Protein AF-A0A968I2C0-F1 (afdb_monomer_lite)

Sequence (156 aa):
MNPSSDQRTANHEAELQTRISRMLELPKLLERAGRQIVAQRAERRTLERKLETLEASIRVRLIEQSTAFQALKNQADREAYLRDSLAKNSEWTFMRDRLESLTTAIEKAVSDKDALEHERKALKAALEREYAAIIERVLTDRQIAEAVARGGRVVA

Foldseek 3Di:
DDDDPVVVVVVVVVVLVVLVVLLVCLVVVLVVLVVVLVVLVVVLVVLVVVLVVVLVVQLVCCCPPPPPLVPDPDPVVNVVVSVVSLVPDPVNVVSVVVSVVSVVVSVVSVVVSVVSVVSSVVSVVVSVVVVVVVVVVVVVVVVVVVCVVVVHDDDD

pLDDT: mean 90.83, std 10.89, range [45.88, 98.25]

Structure (mmCIF, N/CA/C/O backbone):
data_AF-A0A968I2C0-F1
#
_entry.id   AF-A0A968I2C0-F1
#
loop_
_atom_site.group_PDB
_atom_site.id
_atom_site.type_symbol
_atom_site.label_atom_id
_atom_site.label_alt_id
_atom_site.label_comp_id
_atom_site.label_asym_id
_atom_site.label_entity_id
_atom_site.label_seq_id
_atom_site.pdbx_PDB_ins_code
_atom_site.Cartn_x
_atom_site.Cartn_y
_atom_site.Cartn_z
_atom_site.occupancy
_atom_site.B_iso_or_equiv
_atom_site.auth_seq_id
_atom_site.auth_comp_id
_atom_site.auth_asym_id
_atom_site.auth_atom_id
_atom_site.pdbx_PDB_model_num
ATOM 1 N N . MET A 1 1 ? 11.108 -19.605 -42.074 1.00 53.09 1 MET A N 1
ATOM 2 C CA . MET A 1 1 ? 11.434 -18.446 -42.935 1.00 53.09 1 MET A CA 1
ATOM 3 C C . MET A 1 1 ? 12.147 -17.417 -42.076 1.00 53.09 1 MET A C 1
ATOM 5 O O . MET A 1 1 ? 11.587 -17.028 -41.062 1.00 53.09 1 MET A O 1
ATOM 9 N N . ASN A 1 2 ? 13.383 -17.046 -42.418 1.00 56.56 2 ASN A N 1
ATOM 10 C CA . ASN A 1 2 ? 14.118 -16.000 -41.700 1.00 56.56 2 ASN A CA 1
ATOM 11 C C . ASN A 1 2 ? 13.671 -14.615 -42.205 1.00 56.56 2 ASN A C 1
ATOM 13 O O . ASN A 1 2 ? 13.559 -14.453 -43.419 1.00 56.56 2 ASN A O 1
ATOM 17 N N . PRO A 1 3 ? 13.441 -13.627 -41.323 1.00 62.00 3 PRO A N 1
ATOM 18 C CA . PRO A 1 3 ? 13.050 -12.278 -41.734 1.00 62.00 3 PRO A CA 1
ATOM 19 C C . PRO A 1 3 ? 14.173 -11.594 -42.528 1.00 62.00 3 PRO A C 1
ATOM 21 O O . PRO A 1 3 ? 15.357 -11.799 -42.210 1.00 62.00 3 PRO A O 1
ATOM 24 N N . SER A 1 4 ? 13.792 -10.793 -43.533 1.00 74.81 4 SER A N 1
ATOM 25 C CA . SER A 1 4 ? 14.706 -9.965 -44.341 1.00 74.81 4 SER A CA 1
ATOM 26 C C . SER A 1 4 ? 15.398 -8.897 -43.479 1.00 74.81 4 SER A C 1
ATOM 28 O O . SER A 1 4 ? 14.934 -8.602 -42.374 1.00 74.81 4 SER A O 1
ATOM 30 N N . SER A 1 5 ? 16.522 -8.325 -43.938 1.00 71.38 5 SER A N 1
ATOM 31 C CA . SER A 1 5 ? 17.255 -7.306 -43.159 1.00 71.38 5 SER A CA 1
ATOM 32 C C . SER A 1 5 ? 16.379 -6.104 -42.813 1.00 71.38 5 SER A C 1
ATOM 34 O O . SER A 1 5 ? 16.427 -5.638 -41.679 1.00 71.38 5 SER A O 1
ATOM 36 N N . ASP A 1 6 ? 15.521 -5.684 -43.742 1.00 72.50 6 ASP A N 1
ATOM 37 C CA . ASP A 1 6 ? 14.640 -4.522 -43.582 1.00 72.50 6 ASP A CA 1
ATOM 38 C C . ASP A 1 6 ? 13.506 -4.784 -42.579 1.00 72.50 6 ASP A C 1
ATOM 40 O O . ASP A 1 6 ? 13.073 -3.888 -41.860 1.00 72.50 6 ASP A O 1
ATOM 44 N N . GLN A 1 7 ? 13.055 -6.037 -42.456 1.00 73.62 7 GLN A N 1
ATOM 45 C CA . GLN A 1 7 ? 12.115 -6.425 -41.401 1.00 73.62 7 GLN A CA 1
ATOM 46 C C . GLN A 1 7 ? 12.778 -6.480 -40.022 1.00 73.62 7 GLN A C 1
ATOM 48 O O . GLN A 1 7 ? 12.121 -6.211 -39.019 1.00 73.62 7 GLN A O 1
ATOM 53 N N . ARG A 1 8 ? 14.073 -6.807 -39.936 1.00 74.44 8 ARG A N 1
ATOM 54 C CA . ARG A 1 8 ? 14.798 -6.829 -38.653 1.00 74.44 8 ARG A CA 1
ATOM 55 C C . ARG A 1 8 ? 15.050 -5.425 -38.113 1.00 74.44 8 ARG A C 1
ATOM 57 O O . ARG A 1 8 ? 14.908 -5.223 -36.912 1.00 74.44 8 ARG A O 1
ATOM 64 N N . THR A 1 9 ? 15.393 -4.470 -38.976 1.00 79.62 9 THR A N 1
ATOM 65 C CA . THR A 1 9 ? 15.598 -3.067 -38.583 1.00 79.62 9 THR A CA 1
ATOM 66 C C . THR A 1 9 ? 14.290 -2.414 -38.144 1.00 79.62 9 THR A C 1
ATOM 68 O O . THR A 1 9 ? 14.242 -1.844 -37.058 1.00 79.62 9 THR A O 1
ATOM 71 N N . ALA A 1 10 ? 13.207 -2.597 -38.906 1.00 80.56 10 ALA A N 1
ATOM 72 C CA . ALA A 1 10 ? 11.889 -2.075 -38.544 1.00 80.56 10 ALA A CA 1
ATOM 73 C C . ALA A 1 10 ? 11.371 -2.644 -37.208 1.00 80.56 10 ALA A C 1
ATOM 75 O O . ALA A 1 10 ? 10.843 -1.906 -36.376 1.00 80.56 10 ALA A O 1
ATOM 76 N N . ASN A 1 11 ? 11.568 -3.946 -36.963 1.00 85.06 11 ASN A N 1
ATOM 77 C CA . ASN A 1 11 ? 11.184 -4.567 -35.692 1.00 85.06 11 ASN A CA 1
ATOM 78 C C . ASN A 1 11 ? 11.991 -4.012 -34.510 1.00 85.06 11 ASN A C 1
ATOM 80 O O . ASN A 1 11 ? 11.431 -3.790 -33.438 1.00 85.06 11 ASN A O 1
ATOM 84 N N . HIS A 1 12 ? 13.288 -3.763 -34.703 1.00 85.38 12 HIS A N 1
ATOM 85 C CA . HIS A 1 12 ? 14.147 -3.201 -33.663 1.00 85.38 12 HIS A CA 1
ATOM 86 C C . HIS A 1 12 ? 13.778 -1.749 -33.323 1.00 85.38 12 HIS A C 1
ATOM 88 O O . HIS A 1 12 ? 13.694 -1.394 -32.149 1.00 85.38 12 HIS A O 1
ATOM 94 N N . GLU A 1 13 ? 13.484 -0.919 -34.327 1.00 86.50 13 GLU A N 1
ATOM 95 C CA . GLU A 1 13 ? 13.020 0.458 -34.114 1.00 86.50 13 GLU A CA 1
ATOM 96 C C . GLU A 1 13 ? 11.676 0.503 -33.375 1.00 86.50 13 GLU A C 1
ATOM 98 O O . GLU A 1 13 ? 11.505 1.298 -32.448 1.00 86.50 13 GLU A O 1
ATOM 103 N N . ALA A 1 14 ? 10.738 -0.381 -33.729 1.00 89.88 14 ALA A N 1
ATOM 104 C CA . ALA A 1 14 ? 9.455 -0.493 -33.039 1.00 89.88 14 ALA A CA 1
ATOM 105 C C . ALA A 1 14 ? 9.620 -0.924 -31.569 1.00 89.88 14 ALA A C 1
ATOM 107 O O . ALA A 1 14 ? 8.956 -0.386 -30.674 1.00 89.88 14 ALA A O 1
ATOM 108 N N . GLU A 1 15 ? 10.529 -1.862 -31.296 1.00 90.19 15 GLU A N 1
ATOM 109 C CA . GLU A 1 15 ? 10.850 -2.294 -29.935 1.00 90.19 15 GLU A CA 1
ATOM 110 C C . GLU A 1 15 ? 11.478 -1.156 -29.115 1.00 90.19 15 GLU A C 1
ATOM 112 O O . GLU A 1 15 ? 11.062 -0.904 -27.980 1.00 90.19 15 GLU A O 1
ATOM 117 N N . LEU A 1 16 ? 12.414 -0.408 -29.705 1.00 90.56 16 LEU A N 1
ATOM 118 C CA . LEU A 1 16 ? 13.049 0.748 -29.073 1.00 90.56 16 LEU A CA 1
ATOM 119 C C . LEU A 1 16 ? 12.021 1.839 -28.732 1.00 90.56 16 LEU A C 1
ATOM 121 O O . LEU A 1 16 ? 11.992 2.332 -27.604 1.00 90.56 16 LEU A O 1
ATOM 125 N N . GLN A 1 17 ? 11.122 2.169 -29.664 1.00 91.94 17 GLN A N 1
ATOM 126 C CA . GLN A 1 17 ? 10.041 3.136 -29.433 1.00 91.94 17 GLN A CA 1
ATOM 127 C C . GLN A 1 17 ? 9.091 2.692 -28.318 1.00 91.94 17 GLN A C 1
ATOM 129 O O . GLN A 1 17 ? 8.658 3.510 -27.500 1.00 91.94 17 GLN A O 1
ATOM 134 N N . THR A 1 18 ? 8.808 1.391 -28.233 1.00 93.94 18 THR A N 1
ATOM 135 C CA . THR A 1 18 ? 7.994 0.816 -27.155 1.00 93.94 18 THR A CA 1
ATOM 136 C C . THR A 1 18 ? 8.684 0.986 -25.801 1.00 93.94 18 THR A C 1
ATOM 138 O O . THR A 1 18 ? 8.064 1.453 -24.843 1.00 93.94 18 THR A O 1
ATOM 141 N N . ARG A 1 19 ? 9.986 0.682 -25.716 1.00 93.50 19 ARG A N 1
ATOM 142 C CA . ARG A 1 19 ? 10.783 0.853 -24.489 1.00 93.50 19 ARG A CA 1
ATOM 143 C C . ARG A 1 19 ? 10.874 2.317 -24.057 1.00 93.50 19 ARG A C 1
ATOM 145 O O . ARG A 1 19 ? 10.722 2.604 -22.871 1.00 93.50 19 ARG A O 1
ATOM 152 N N . ILE A 1 20 ? 11.075 3.243 -24.997 1.00 93.19 20 ILE A N 1
ATOM 153 C CA . ILE A 1 20 ? 11.098 4.690 -24.727 1.00 93.19 20 ILE A CA 1
ATOM 154 C C . ILE A 1 20 ? 9.737 5.158 -24.213 1.00 93.19 20 ILE A C 1
ATOM 156 O O . ILE A 1 20 ? 9.668 5.810 -23.172 1.00 93.19 20 ILE A O 1
ATOM 160 N N . SER A 1 21 ? 8.654 4.788 -24.898 1.00 95.50 21 SER A N 1
ATOM 161 C CA . SER A 1 21 ? 7.292 5.149 -24.491 1.00 95.50 21 SER A CA 1
ATOM 162 C C . SER A 1 21 ? 7.003 4.659 -23.074 1.00 95.50 21 SER A C 1
ATOM 164 O O . SER A 1 21 ? 6.590 5.440 -22.216 1.00 95.50 21 SER A O 1
ATOM 166 N N . ARG A 1 22 ? 7.346 3.399 -22.780 1.00 96.69 22 ARG A N 1
ATOM 167 C CA . ARG A 1 22 ? 7.196 2.828 -21.442 1.00 96.69 22 ARG A CA 1
ATOM 168 C C . ARG A 1 22 ? 8.027 3.569 -20.391 1.00 96.69 22 ARG A C 1
ATOM 170 O O . ARG A 1 22 ? 7.526 3.879 -19.311 1.00 96.69 22 ARG A O 1
ATOM 177 N N . MET A 1 23 ? 9.272 3.920 -20.709 1.00 95.69 23 MET A N 1
ATOM 178 C CA . MET A 1 23 ? 10.150 4.691 -19.824 1.00 95.69 23 MET A CA 1
ATOM 179 C C . MET A 1 23 ? 9.580 6.082 -19.490 1.00 95.69 23 MET A C 1
ATOM 181 O O . MET A 1 23 ? 9.766 6.567 -18.372 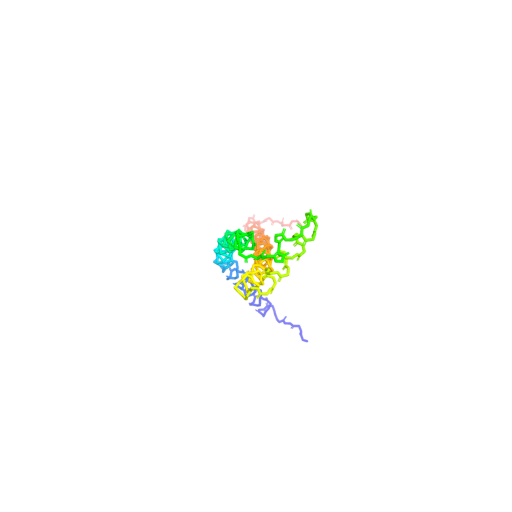1.00 95.69 23 MET A O 1
ATOM 185 N N . LEU A 1 24 ? 8.856 6.711 -20.421 1.00 94.88 24 LEU A N 1
ATOM 186 C CA . LEU A 1 24 ? 8.189 8.003 -20.215 1.00 94.88 24 LEU A CA 1
ATOM 187 C C . LEU A 1 24 ? 6.880 7.891 -19.411 1.00 94.88 24 LEU A C 1
ATOM 189 O O . LEU A 1 24 ? 6.486 8.848 -18.740 1.00 94.88 24 LEU A O 1
ATOM 193 N N . GLU A 1 25 ? 6.211 6.737 -19.438 1.00 96.81 25 GLU A N 1
ATOM 194 C CA . GLU A 1 25 ? 5.004 6.468 -18.643 1.00 96.81 25 GLU A CA 1
ATOM 195 C C . GLU A 1 25 ? 5.309 6.192 -17.166 1.00 96.81 25 GLU A C 1
ATOM 197 O O . GLU A 1 25 ? 4.578 6.645 -16.277 1.00 96.81 25 GLU A O 1
ATOM 202 N N . LEU A 1 26 ? 6.396 5.465 -16.891 1.00 96.31 26 LEU A N 1
ATOM 203 C CA . LEU A 1 26 ? 6.751 4.990 -15.551 1.00 96.31 26 LEU A CA 1
ATOM 204 C C . LEU A 1 26 ? 6.796 6.081 -14.466 1.00 96.31 26 LEU A C 1
ATOM 206 O O . LEU A 1 26 ? 6.274 5.829 -13.380 1.00 96.31 26 LEU A O 1
ATOM 210 N N . PRO A 1 27 ? 7.333 7.297 -14.700 1.00 96.81 27 PRO A N 1
ATOM 211 C CA . PRO A 1 27 ? 7.299 8.371 -13.708 1.00 96.81 27 PRO A CA 1
ATOM 212 C C . PRO A 1 27 ? 5.885 8.715 -13.227 1.00 96.81 27 PRO A C 1
ATOM 214 O O . PRO A 1 27 ? 5.672 8.872 -12.026 1.00 96.81 27 PRO A O 1
ATOM 217 N N . LYS A 1 28 ? 4.903 8.770 -14.138 1.00 96.56 28 LYS A N 1
ATOM 218 C CA . LYS A 1 28 ? 3.506 9.079 -13.789 1.00 96.56 28 LYS A CA 1
ATOM 219 C C . LYS A 1 28 ? 2.876 7.953 -12.972 1.00 96.56 28 LYS A C 1
ATOM 221 O O . LYS A 1 28 ? 2.146 8.214 -12.017 1.00 96.56 28 LYS A O 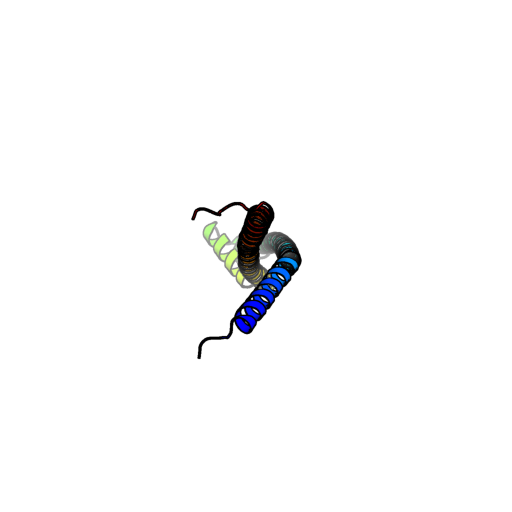1
ATOM 226 N N . LEU A 1 29 ? 3.170 6.701 -13.328 1.00 97.00 29 LEU A N 1
ATOM 227 C CA . LEU A 1 29 ? 2.700 5.527 -12.587 1.00 97.00 29 LEU A CA 1
ATOM 228 C C . LEU A 1 29 ? 3.300 5.477 -11.176 1.00 97.00 29 LEU A C 1
ATOM 230 O O . LEU A 1 29 ? 2.567 5.272 -10.209 1.00 97.00 29 LEU A O 1
ATOM 234 N N . LEU A 1 30 ? 4.600 5.749 -11.046 1.00 97.00 30 LEU A N 1
ATOM 235 C CA . LEU A 1 30 ? 5.301 5.828 -9.763 1.00 97.00 30 LEU A CA 1
ATOM 236 C C . LEU A 1 30 ? 4.746 6.934 -8.866 1.00 97.00 30 LEU A C 1
ATOM 238 O O . LEU A 1 30 ? 4.539 6.717 -7.672 1.00 97.00 30 LEU A O 1
ATOM 242 N N . GLU A 1 31 ? 4.478 8.111 -9.430 1.00 97.38 31 GLU A N 1
ATOM 243 C CA . GLU A 1 31 ? 3.895 9.226 -8.688 1.00 97.38 31 GLU A CA 1
ATOM 244 C C . GLU A 1 31 ? 2.478 8.893 -8.202 1.00 97.38 31 GLU A C 1
ATOM 246 O O . GLU A 1 31 ? 2.139 9.137 -7.040 1.00 97.38 31 GLU A O 1
ATOM 251 N N . ARG A 1 32 ? 1.655 8.284 -9.065 1.00 96.69 32 ARG A N 1
ATOM 252 C CA . ARG A 1 32 ? 0.308 7.823 -8.708 1.00 96.69 32 ARG A CA 1
ATOM 253 C C . ARG A 1 32 ? 0.352 6.785 -7.586 1.00 96.69 32 ARG A C 1
ATOM 255 O O . ARG A 1 32 ? -0.383 6.931 -6.610 1.00 96.69 32 ARG A O 1
ATOM 262 N N . ALA A 1 33 ? 1.225 5.783 -7.697 1.00 96.31 33 ALA A N 1
ATOM 263 C CA . ALA A 1 33 ? 1.416 4.768 -6.664 1.00 96.31 33 ALA A CA 1
ATOM 264 C C . ALA A 1 33 ? 1.886 5.399 -5.341 1.00 96.31 33 ALA A C 1
ATOM 266 O O . ALA A 1 33 ? 1.338 5.109 -4.279 1.00 96.31 33 ALA A O 1
ATOM 267 N N . GLY A 1 34 ? 2.832 6.343 -5.399 1.00 97.50 34 GLY A N 1
ATOM 268 C CA . GLY A 1 34 ? 3.300 7.093 -4.233 1.00 97.50 34 GLY A CA 1
ATOM 269 C C . GLY A 1 34 ? 2.181 7.866 -3.532 1.00 97.50 34 GLY A C 1
ATOM 270 O O . GLY A 1 34 ? 2.025 7.758 -2.314 1.00 97.50 34 GLY A O 1
ATOM 271 N N . ARG A 1 35 ? 1.350 8.593 -4.292 1.00 97.75 35 ARG A N 1
ATOM 272 C CA . ARG A 1 35 ? 0.182 9.310 -3.752 1.00 97.75 35 ARG A CA 1
ATOM 273 C C . ARG A 1 35 ? -0.826 8.361 -3.106 1.00 97.75 35 ARG A C 1
ATOM 275 O O . ARG A 1 35 ? -1.320 8.656 -2.018 1.00 97.75 35 ARG A O 1
ATOM 282 N N . GLN A 1 36 ? -1.092 7.215 -3.731 1.00 97.12 36 GLN A N 1
ATOM 283 C CA . GLN A 1 36 ? -1.995 6.202 -3.187 1.00 97.12 36 GLN A CA 1
ATOM 284 C C . GLN A 1 36 ? -1.490 5.643 -1.850 1.00 97.12 36 GLN A C 1
ATOM 286 O O . GLN A 1 36 ? -2.257 5.589 -0.891 1.00 97.12 36 GLN A O 1
ATOM 291 N N . ILE A 1 37 ? -0.201 5.306 -1.752 1.00 98.00 37 ILE A N 1
ATOM 292 C CA . ILE A 1 37 ? 0.408 4.814 -0.506 1.00 98.00 37 ILE A CA 1
ATOM 293 C C . ILE A 1 37 ? 0.286 5.859 0.609 1.00 98.00 37 ILE A C 1
ATOM 295 O O . ILE A 1 37 ? -0.067 5.525 1.741 1.00 98.00 37 ILE A O 1
ATOM 299 N N . VAL A 1 38 ? 0.563 7.133 0.310 1.00 98.25 38 VAL A N 1
ATOM 300 C CA . VAL A 1 38 ? 0.444 8.224 1.293 1.00 98.25 38 VAL A CA 1
ATOM 301 C C . VAL A 1 38 ? -0.997 8.363 1.785 1.00 98.25 38 VAL A C 1
ATOM 303 O O . VAL A 1 38 ? -1.215 8.446 2.995 1.00 98.25 38 VAL A O 1
ATOM 306 N N . ALA A 1 39 ? -1.970 8.341 0.873 1.00 97.81 39 ALA A N 1
ATOM 307 C CA . ALA A 1 39 ? -3.386 8.424 1.215 1.00 97.81 39 ALA A CA 1
ATOM 308 C C . ALA A 1 39 ? -3.833 7.242 2.091 1.00 97.81 39 ALA A C 1
ATOM 310 O O . ALA A 1 39 ? -4.420 7.454 3.150 1.00 97.81 39 ALA A O 1
ATOM 311 N N . GLN A 1 40 ? -3.476 6.010 1.719 1.00 97.69 40 GLN A N 1
ATOM 312 C CA . GLN A 1 40 ? -3.820 4.811 2.489 1.00 97.69 40 GLN A CA 1
ATOM 313 C C . GLN A 1 40 ? -3.165 4.805 3.879 1.00 97.69 40 GLN A C 1
ATOM 315 O O . GLN A 1 40 ? -3.808 4.455 4.865 1.00 97.69 40 GLN A O 1
ATOM 320 N N . ARG A 1 41 ? -1.907 5.250 4.003 1.00 98.25 41 ARG A N 1
ATOM 321 C CA . ARG A 1 41 ? -1.241 5.407 5.311 1.00 98.25 41 ARG A CA 1
ATOM 322 C C . ARG A 1 41 ? -1.904 6.478 6.174 1.00 98.25 41 ARG A C 1
ATOM 32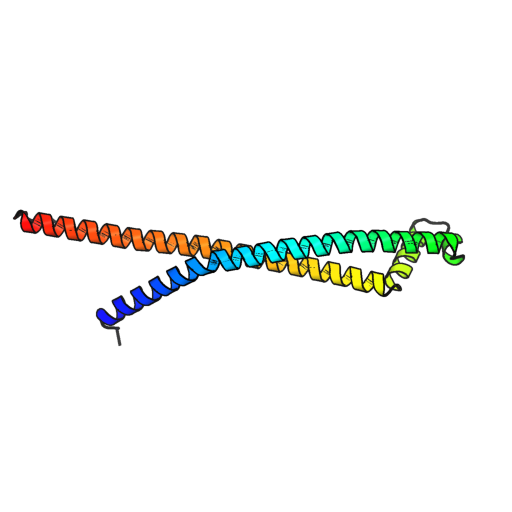4 O O . ARG A 1 41 ? -1.941 6.346 7.396 1.00 98.25 41 ARG A O 1
ATOM 331 N N . ALA A 1 42 ? -2.398 7.558 5.570 1.00 98.00 42 ALA A N 1
ATOM 332 C CA . ALA A 1 42 ? -3.165 8.568 6.290 1.00 98.00 42 ALA A CA 1
ATOM 333 C C . ALA A 1 42 ? -4.501 7.999 6.789 1.00 98.00 42 ALA A C 1
ATOM 335 O O . ALA A 1 42 ? -4.810 8.158 7.968 1.00 98.00 42 ALA A O 1
ATOM 336 N N . GLU A 1 43 ? -5.235 7.280 5.935 1.00 97.19 43 GLU A N 1
ATOM 337 C CA . GLU A 1 43 ? -6.477 6.593 6.307 1.00 97.19 43 GLU A CA 1
ATOM 338 C C . GLU A 1 43 ? -6.246 5.599 7.453 1.00 97.19 43 GLU A C 1
ATOM 340 O O . GLU A 1 43 ? -6.962 5.647 8.453 1.00 97.19 43 GLU A O 1
ATOM 345 N N . ARG A 1 44 ? -5.192 4.774 7.362 1.00 97.56 44 ARG A N 1
ATOM 346 C CA . ARG A 1 44 ? -4.824 3.806 8.405 1.00 97.56 44 ARG A CA 1
ATOM 347 C C . ARG A 1 44 ? -4.588 4.484 9.754 1.00 97.56 44 ARG A C 1
ATOM 349 O O . ARG A 1 44 ? -5.205 4.090 10.734 1.00 97.56 44 ARG A O 1
ATOM 356 N N . ARG A 1 45 ? -3.782 5.553 9.797 1.00 97.81 45 ARG A N 1
ATOM 357 C CA . ARG A 1 45 ? -3.524 6.318 11.036 1.00 97.81 45 ARG A CA 1
ATOM 358 C C . ARG A 1 45 ? -4.791 6.928 11.628 1.00 97.81 45 ARG A C 1
ATOM 360 O O . ARG A 1 45 ? -4.939 6.996 12.845 1.00 97.81 45 ARG A O 1
ATOM 367 N N . THR A 1 46 ? -5.703 7.401 10.781 1.00 97.44 46 THR A N 1
ATOM 368 C CA . THR A 1 46 ? -6.993 7.920 11.246 1.00 97.44 46 THR A CA 1
ATOM 369 C C . THR A 1 46 ? -7.857 6.802 11.831 1.00 97.44 46 THR A C 1
ATOM 371 O O . THR A 1 46 ? -8.494 7.020 12.858 1.00 97.44 46 THR A O 1
ATOM 374 N N . LEU A 1 47 ? -7.876 5.614 11.221 1.00 97.00 47 LEU A N 1
ATOM 375 C CA . LEU A 1 47 ? -8.609 4.459 11.746 1.00 97.00 47 LEU A CA 1
ATOM 376 C C . LEU A 1 47 ? -8.012 3.918 13.045 1.00 97.00 47 LEU A C 1
ATOM 378 O O . LEU A 1 47 ? -8.775 3.649 13.963 1.00 97.00 47 LEU A O 1
ATOM 382 N N . GLU A 1 48 ? -6.684 3.835 13.157 1.00 97.50 48 GLU A N 1
ATOM 383 C CA . GLU A 1 48 ? -5.979 3.463 14.394 1.00 97.50 48 GLU A CA 1
ATOM 384 C C . GLU A 1 48 ? -6.437 4.353 15.563 1.00 97.50 48 GLU A C 1
ATOM 386 O O . GLU A 1 48 ? -6.948 3.857 16.564 1.00 97.50 48 GLU A O 1
ATOM 391 N N . ARG A 1 49 ? -6.399 5.682 15.389 1.00 97.50 49 ARG A N 1
ATOM 392 C CA . ARG A 1 49 ? -6.860 6.638 16.417 1.00 97.50 49 ARG A CA 1
ATOM 393 C C . ARG A 1 49 ? -8.346 6.501 16.752 1.00 97.50 49 ARG A C 1
ATOM 395 O O . ARG A 1 49 ? -8.745 6.675 17.905 1.00 97.50 49 ARG A O 1
ATOM 402 N N . LYS A 1 50 ? -9.188 6.232 15.747 1.00 96.81 50 LYS A N 1
ATOM 403 C CA . LYS A 1 50 ? -10.629 6.017 15.954 1.00 96.81 50 LYS A CA 1
ATOM 404 C C . LYS A 1 50 ? -10.889 4.744 16.754 1.00 96.81 50 LYS A C 1
ATOM 406 O O . LYS A 1 50 ? -11.695 4.787 17.677 1.00 96.81 50 LYS A O 1
ATOM 411 N N . LEU A 1 51 ? -10.186 3.656 16.443 1.00 96.75 51 LEU A N 1
ATOM 412 C CA . LEU A 1 51 ? -10.268 2.395 17.178 1.00 96.75 51 LEU A CA 1
ATOM 413 C C . LEU A 1 51 ? -9.822 2.560 18.630 1.00 96.75 51 LEU A C 1
ATOM 415 O O . LEU A 1 51 ? -10.538 2.112 19.520 1.00 96.75 51 LEU A O 1
ATOM 419 N N . GLU A 1 52 ? -8.710 3.256 18.879 1.00 96.88 52 GLU A N 1
ATOM 420 C CA . GLU A 1 52 ? -8.237 3.565 20.237 1.00 96.88 52 GLU A CA 1
ATOM 421 C C . GLU A 1 52 ? -9.283 4.355 21.035 1.00 96.88 52 GLU A C 1
ATOM 423 O O . GLU A 1 52 ? -9.603 4.018 22.176 1.00 96.88 52 GLU A O 1
ATOM 428 N N . THR A 1 53 ? -9.867 5.385 20.416 1.00 97.00 53 THR A N 1
ATOM 429 C CA . THR A 1 53 ? -10.905 6.213 21.049 1.00 97.00 53 THR A CA 1
ATOM 430 C C . THR A 1 53 ? -12.167 5.397 21.341 1.00 97.00 53 THR A C 1
ATOM 432 O O . THR A 1 53 ? -12.745 5.497 22.426 1.00 97.00 53 THR A O 1
ATOM 435 N N . LEU A 1 54 ? -12.594 4.567 20.387 1.00 96.12 54 LEU A N 1
ATOM 436 C CA . LEU A 1 54 ? -13.774 3.722 20.525 1.00 96.12 54 LEU A CA 1
ATOM 437 C C . LEU A 1 54 ? -13.570 2.661 21.610 1.00 96.12 54 LEU A C 1
ATOM 439 O O . LEU A 1 54 ? -14.437 2.510 22.472 1.00 96.12 54 LEU A O 1
ATOM 443 N N . GLU A 1 55 ? -12.419 1.987 21.626 1.00 96.62 55 GLU A N 1
ATOM 444 C CA . GLU A 1 55 ? -12.065 1.024 22.669 1.00 96.62 55 GLU A CA 1
ATOM 445 C C . GLU A 1 55 ? -12.071 1.680 24.052 1.00 96.62 55 GLU A C 1
ATOM 447 O O . GLU A 1 55 ? -12.671 1.136 24.983 1.00 96.62 55 GLU A O 1
ATOM 452 N N . ALA A 1 56 ? -11.461 2.861 24.192 1.00 96.00 56 ALA A N 1
ATOM 453 C CA . ALA A 1 56 ? -11.473 3.603 25.448 1.00 96.00 56 ALA A CA 1
ATOM 454 C C . ALA A 1 56 ? -12.910 3.911 25.902 1.00 96.00 56 ALA A C 1
ATOM 456 O O . ALA A 1 56 ? -13.251 3.679 27.063 1.00 96.00 56 ALA A O 1
ATOM 457 N N . SER A 1 57 ? -13.778 4.352 24.985 1.00 96.12 57 SER A N 1
ATOM 458 C CA . SER A 1 57 ? -15.187 4.629 25.297 1.00 96.12 57 SER A CA 1
ATOM 459 C C . SER A 1 57 ? -15.953 3.377 25.750 1.00 96.12 57 SER A C 1
ATOM 461 O O . SER A 1 57 ? -16.737 3.436 26.699 1.00 96.12 57 SER A O 1
ATOM 463 N N . ILE A 1 58 ? -15.696 2.226 25.118 1.00 95.56 58 ILE A N 1
ATOM 464 C CA . ILE A 1 58 ? -16.311 0.941 25.472 1.00 95.56 58 ILE A CA 1
ATOM 465 C C . ILE A 1 58 ? -15.820 0.509 26.849 1.00 95.56 58 ILE A C 1
ATOM 467 O O . ILE A 1 58 ? -16.623 0.123 27.693 1.00 95.56 58 ILE A O 1
ATOM 471 N N . ARG A 1 59 ? -14.517 0.631 27.109 1.00 95.31 59 ARG A N 1
ATOM 472 C CA . ARG A 1 59 ? -13.916 0.293 28.399 1.00 95.31 59 ARG A CA 1
ATOM 473 C C . ARG A 1 59 ? -14.509 1.123 29.537 1.00 95.31 59 ARG A C 1
ATOM 475 O O . ARG A 1 59 ? -14.890 0.548 30.551 1.00 95.31 59 ARG A O 1
ATOM 482 N N . VAL A 1 60 ? -14.633 2.440 29.363 1.00 95.56 60 VAL A N 1
ATOM 483 C CA . VAL A 1 60 ? -15.274 3.324 30.354 1.00 95.56 60 VAL A CA 1
ATOM 484 C C . VAL A 1 60 ? -16.721 2.898 30.594 1.00 95.56 60 VAL A C 1
ATOM 486 O O . VAL A 1 60 ? -17.110 2.682 31.738 1.00 95.56 60 VAL A O 1
ATOM 489 N N . ARG A 1 61 ? -17.492 2.658 29.527 1.00 94.88 61 ARG A N 1
ATOM 490 C CA . ARG A 1 61 ? -18.884 2.202 29.645 1.00 94.88 61 ARG A CA 1
ATOM 491 C C . ARG A 1 61 ? -19.002 0.882 30.410 1.00 94.88 61 ARG A C 1
ATOM 493 O O . ARG A 1 61 ? -19.898 0.736 31.234 1.00 94.88 61 ARG A O 1
ATOM 500 N N . LEU A 1 62 ? -18.105 -0.073 30.164 1.00 94.62 62 LEU A N 1
ATOM 501 C CA . LEU A 1 62 ? -18.074 -1.340 30.898 1.00 94.62 62 LEU A CA 1
ATOM 502 C C . LEU A 1 62 ? -17.776 -1.131 32.384 1.00 94.62 62 LEU A C 1
ATOM 504 O O . LEU A 1 62 ? -18.449 -1.725 33.222 1.00 94.62 62 LEU A O 1
ATOM 508 N N . ILE A 1 63 ? -16.812 -0.268 32.711 1.00 92.75 63 ILE A N 1
ATOM 509 C CA . ILE A 1 63 ? -16.466 0.062 34.099 1.00 92.75 63 ILE A CA 1
ATOM 510 C C . ILE A 1 63 ? -17.648 0.719 34.815 1.00 92.75 63 ILE A C 1
ATOM 512 O O . ILE A 1 63 ? -17.922 0.371 35.959 1.00 92.75 63 ILE A O 1
ATOM 516 N N . GLU A 1 64 ? -18.349 1.644 34.164 1.00 93.12 64 GLU A N 1
ATOM 517 C CA . GLU A 1 64 ? -19.415 2.431 34.791 1.00 93.12 64 GLU A CA 1
ATOM 518 C C . GLU A 1 64 ? -20.755 1.690 34.865 1.00 93.12 64 GLU A C 1
ATOM 520 O O . GLU A 1 64 ? -21.490 1.850 35.836 1.00 93.12 64 GLU A O 1
ATOM 525 N N . GLN A 1 65 ? -21.087 0.887 33.849 1.00 92.56 65 GLN A N 1
ATOM 526 C CA . GLN A 1 65 ? -22.461 0.418 33.627 1.00 92.56 65 GLN A CA 1
ATOM 527 C C . GLN A 1 65 ? -22.616 -1.108 33.662 1.00 92.56 65 GLN A C 1
ATOM 529 O O . GLN A 1 65 ? -23.741 -1.596 33.764 1.00 92.56 65 GLN A O 1
ATOM 534 N N . SER A 1 66 ? -21.528 -1.885 33.578 1.00 92.69 66 SER A N 1
ATOM 535 C CA . SER A 1 66 ? -21.609 -3.351 33.570 1.00 92.69 66 SER A CA 1
ATOM 536 C C . SER A 1 66 ? -21.310 -3.942 34.946 1.00 92.69 66 SER A C 1
ATOM 538 O O . SER A 1 66 ? -20.158 -4.054 35.366 1.00 92.69 66 SER A O 1
ATOM 540 N N . THR A 1 67 ? -22.357 -4.413 35.622 1.00 92.06 67 THR A N 1
ATOM 541 C CA . THR A 1 67 ? -22.238 -5.153 36.890 1.00 92.06 67 THR A CA 1
ATOM 542 C C . THR A 1 67 ? -21.428 -6.440 36.724 1.00 92.06 67 THR A C 1
ATOM 544 O O . THR A 1 67 ? -20.622 -6.777 37.589 1.00 92.06 67 THR A O 1
ATOM 547 N N . ALA A 1 68 ? -21.576 -7.124 35.583 1.00 91.00 68 ALA A N 1
ATOM 548 C CA . ALA A 1 68 ? -20.798 -8.312 35.245 1.00 91.00 68 ALA A CA 1
ATOM 549 C C . ALA A 1 68 ? -19.299 -7.998 35.145 1.00 91.00 68 ALA A C 1
ATOM 551 O O . ALA A 1 68 ? -18.486 -8.749 35.671 1.00 91.00 68 ALA A O 1
ATOM 552 N N . PHE A 1 69 ? -18.932 -6.866 34.534 1.00 92.44 69 PHE A N 1
ATOM 553 C CA . PHE A 1 69 ? -17.536 -6.437 34.427 1.00 92.44 69 PHE A CA 1
ATOM 554 C C . PHE A 1 69 ? -16.950 -6.044 35.791 1.00 92.44 69 PHE A C 1
ATOM 556 O O . PHE A 1 69 ? -15.830 -6.432 36.123 1.00 92.44 69 PHE A O 1
ATOM 563 N N . GLN A 1 70 ? -17.717 -5.316 36.608 1.00 91.25 70 GLN A N 1
ATOM 564 C CA . GLN A 1 70 ? -17.307 -4.902 37.954 1.00 91.25 70 GLN A CA 1
ATOM 565 C C . GLN A 1 70 ? -17.106 -6.092 38.908 1.00 91.25 70 GLN A C 1
ATOM 567 O O . GLN A 1 70 ? -16.229 -6.045 39.772 1.00 91.25 70 GLN A O 1
ATOM 572 N N . ALA A 1 71 ? -17.877 -7.172 38.736 1.00 94.00 71 ALA A N 1
ATOM 573 C CA . ALA A 1 71 ? -17.769 -8.385 39.547 1.00 94.00 71 ALA A CA 1
ATOM 574 C C . ALA A 1 71 ? -16.477 -9.189 39.292 1.00 94.00 71 ALA A C 1
ATOM 576 O O . ALA A 1 71 ? -16.075 -9.995 40.137 1.00 94.00 71 ALA A O 1
ATOM 577 N N . LEU A 1 72 ? -15.804 -8.973 38.156 1.00 93.94 72 LEU A N 1
ATOM 578 C CA . LEU A 1 72 ? -14.550 -9.650 37.826 1.00 93.94 72 LEU A CA 1
ATOM 579 C C . LEU A 1 72 ? -13.420 -9.146 38.731 1.00 93.94 72 LEU A C 1
ATOM 581 O O . LEU A 1 72 ? -13.144 -7.945 38.794 1.00 93.94 72 LEU A O 1
ATOM 585 N N . LYS A 1 73 ? -12.739 -10.072 39.417 1.00 90.75 73 LYS A N 1
ATOM 586 C CA . LYS A 1 73 ? -11.650 -9.760 40.362 1.00 90.75 73 LYS A CA 1
ATOM 587 C C . LYS A 1 73 ? -10.260 -9.795 39.728 1.00 90.75 73 LYS A C 1
ATOM 589 O O . LYS A 1 73 ? -9.362 -9.120 40.220 1.00 90.75 73 LYS A O 1
ATOM 594 N N . ASN A 1 74 ? -10.085 -10.571 38.661 1.00 94.38 74 ASN A N 1
ATOM 595 C CA . ASN A 1 74 ? -8.807 -10.731 37.976 1.00 94.38 74 ASN A CA 1
ATOM 596 C C . ASN A 1 74 ? -8.731 -9.834 36.732 1.00 94.38 74 ASN A C 1
ATOM 598 O O . ASN A 1 74 ? -9.711 -9.670 36.004 1.00 94.38 74 ASN A O 1
ATOM 602 N N . GLN A 1 75 ? -7.544 -9.290 36.469 1.00 93.00 75 GLN A N 1
ATOM 603 C CA . GLN A 1 75 ? -7.256 -8.488 35.284 1.00 93.00 75 GLN A CA 1
ATOM 604 C C . GLN A 1 75 ? -7.412 -9.297 33.989 1.00 93.00 75 GLN A C 1
ATOM 606 O O . GLN A 1 75 ? -7.956 -8.780 33.016 1.00 93.00 75 GLN A O 1
ATOM 611 N N . ALA A 1 76 ? -7.009 -10.572 33.988 1.00 95.00 76 ALA A N 1
ATOM 612 C CA . ALA A 1 76 ? -7.134 -11.429 32.807 1.00 95.00 76 ALA A CA 1
ATOM 613 C C . ALA A 1 76 ? -8.601 -11.612 32.375 1.00 95.00 76 ALA A C 1
ATOM 615 O O . ALA A 1 76 ? -8.920 -11.481 31.193 1.00 95.00 76 ALA A O 1
ATOM 616 N N . ASP A 1 77 ? -9.506 -11.836 33.332 1.00 95.06 77 ASP A N 1
ATOM 617 C CA . ASP A 1 77 ? -10.934 -12.008 33.044 1.00 95.06 77 ASP A CA 1
ATOM 618 C C . ASP A 1 77 ? -11.562 -10.700 32.544 1.00 95.06 77 ASP A C 1
ATOM 620 O O . ASP A 1 77 ? -12.386 -10.710 31.628 1.00 95.06 77 ASP A O 1
ATOM 624 N N . ARG A 1 78 ? -11.140 -9.553 33.097 1.00 93.56 78 ARG A N 1
ATOM 625 C CA . ARG A 1 78 ? -11.571 -8.224 32.629 1.00 93.56 78 ARG A CA 1
ATOM 626 C C . ARG A 1 78 ? -11.130 -7.960 31.193 1.00 93.56 78 ARG A C 1
ATOM 628 O O . ARG A 1 78 ? -11.918 -7.455 30.398 1.00 93.56 78 ARG A O 1
ATOM 635 N N . GLU A 1 79 ? -9.900 -8.319 30.838 1.00 94.69 79 GLU A N 1
ATOM 636 C CA . GLU A 1 79 ? -9.410 -8.200 29.462 1.00 94.69 79 GLU A CA 1
ATOM 637 C C . GLU A 1 79 ? -10.155 -9.129 28.503 1.00 94.69 79 GLU A C 1
ATOM 639 O O . GLU A 1 79 ? -10.511 -8.704 27.404 1.00 94.69 79 GLU A O 1
ATOM 644 N N . ALA A 1 80 ? -10.442 -10.367 28.913 1.00 95.62 80 ALA A N 1
ATOM 645 C CA . ALA A 1 80 ? -11.245 -11.292 28.119 1.00 95.62 80 ALA A CA 1
ATOM 646 C C . ALA A 1 80 ? -12.663 -10.745 27.877 1.00 95.62 80 ALA A C 1
ATOM 648 O O . ALA A 1 80 ? -13.134 -10.737 26.739 1.00 95.62 80 ALA A O 1
ATOM 649 N N . TYR A 1 81 ? -13.308 -10.205 28.917 1.00 96.12 81 TYR A N 1
ATOM 650 C CA . TYR A 1 81 ? -14.627 -9.579 28.810 1.00 96.12 81 TYR A CA 1
ATOM 651 C C . TYR A 1 81 ? -14.609 -8.344 27.898 1.00 96.12 81 TYR A C 1
ATOM 653 O O . TYR A 1 81 ? -15.518 -8.146 27.087 1.00 96.12 81 TYR A O 1
ATOM 661 N N . LEU A 1 82 ? -13.573 -7.505 28.004 1.00 95.62 82 LEU A N 1
ATOM 662 C CA . LEU A 1 82 ? -13.401 -6.352 27.123 1.00 95.62 82 LEU A CA 1
ATOM 663 C C . LEU A 1 82 ? -13.260 -6.797 25.663 1.00 95.62 82 LEU A C 1
ATOM 665 O O . LEU A 1 82 ? -13.956 -6.256 24.810 1.00 95.62 82 LEU A O 1
ATOM 669 N N . ARG A 1 83 ? -12.422 -7.801 25.370 1.00 95.12 83 ARG A N 1
ATOM 670 C CA . ARG A 1 83 ? -12.262 -8.336 24.005 1.00 95.12 83 ARG A CA 1
ATOM 671 C C . ARG A 1 83 ? -13.575 -8.872 23.440 1.00 95.12 83 ARG A C 1
ATOM 673 O O . ARG A 1 83 ? -13.901 -8.560 22.300 1.00 95.12 83 ARG A O 1
ATOM 680 N N . ASP A 1 84 ? -14.344 -9.618 24.231 1.00 96.00 84 ASP A N 1
ATOM 681 C CA . ASP A 1 84 ? -15.673 -10.097 23.830 1.00 96.00 84 ASP A CA 1
ATOM 682 C C . ASP A 1 84 ? -16.641 -8.931 23.553 1.00 96.00 84 ASP A C 1
ATOM 684 O O . ASP A 1 84 ? -17.351 -8.919 22.548 1.00 96.00 84 ASP A O 1
ATOM 688 N N . SER A 1 85 ? -16.611 -7.890 24.387 1.00 95.50 85 SER A N 1
ATOM 689 C CA . SER A 1 85 ? -17.432 -6.687 24.192 1.00 95.50 85 SER A CA 1
ATOM 690 C C . SER A 1 85 ? -17.051 -5.911 22.925 1.00 95.50 85 SER A C 1
ATOM 692 O O . SER A 1 85 ? -17.931 -5.413 22.223 1.00 95.50 85 SER A O 1
ATOM 694 N N . LEU A 1 86 ? -15.755 -5.825 22.610 1.00 95.62 86 LEU A N 1
ATOM 695 C CA . LEU A 1 86 ? -15.254 -5.222 21.371 1.00 95.62 86 LEU A CA 1
ATOM 696 C C . LEU A 1 86 ? -15.662 -6.047 20.146 1.00 95.62 86 LEU A C 1
ATOM 698 O O . LEU A 1 86 ? -16.127 -5.481 19.162 1.00 95.62 86 LEU A O 1
ATOM 702 N N . ALA A 1 87 ? -15.570 -7.377 20.223 1.00 94.88 87 ALA A N 1
ATOM 703 C CA . ALA A 1 87 ? -15.982 -8.275 19.145 1.00 94.88 87 ALA A CA 1
ATOM 704 C C . ALA A 1 87 ? -17.491 -8.203 18.851 1.00 94.88 87 ALA A C 1
ATOM 706 O O . ALA A 1 87 ? -17.913 -8.360 17.709 1.00 94.88 87 ALA A O 1
ATOM 707 N N . LYS A 1 88 ? -18.316 -7.922 19.865 1.00 95.19 88 LYS A N 1
ATOM 708 C CA . LYS A 1 88 ? -19.762 -7.693 19.703 1.00 95.19 88 LYS A CA 1
ATOM 709 C C . LYS A 1 88 ? -20.098 -6.300 19.170 1.00 95.19 88 LYS A C 1
ATOM 711 O O . LYS A 1 88 ? -21.232 -6.064 18.755 1.00 95.19 88 LYS A O 1
ATOM 716 N N . ASN A 1 89 ? -19.147 -5.368 19.183 1.00 96.44 89 ASN A N 1
ATOM 717 C CA . ASN A 1 89 ? -19.344 -4.033 18.646 1.00 96.44 89 ASN A CA 1
ATOM 718 C C . ASN A 1 89 ? -19.119 -4.038 17.121 1.00 96.44 89 ASN A C 1
ATOM 720 O O . ASN A 1 89 ? -18.002 -4.216 16.631 1.00 96.44 89 ASN A O 1
ATOM 724 N N . SER A 1 90 ? -20.195 -3.823 16.360 1.00 95.75 90 SER A N 1
ATOM 725 C CA . SER A 1 90 ? -20.171 -3.847 14.891 1.00 95.75 90 SER A CA 1
ATOM 726 C C . SER A 1 90 ? -19.312 -2.739 14.275 1.00 95.75 90 SER A C 1
ATOM 728 O O . SER A 1 90 ? -18.714 -2.930 13.223 1.00 95.75 90 SER A O 1
ATOM 730 N N . GLU A 1 91 ? -19.244 -1.570 14.915 1.00 96.12 91 GLU A N 1
ATOM 731 C CA . GLU A 1 91 ? -18.416 -0.458 14.441 1.00 96.12 91 GLU A CA 1
ATOM 732 C C . GLU A 1 91 ? -16.929 -0.764 14.649 1.00 96.12 91 GLU A C 1
ATOM 734 O O . GLU A 1 91 ? -16.124 -0.585 13.734 1.00 96.12 91 GLU A O 1
ATOM 739 N N . TRP A 1 92 ? -16.571 -1.288 15.824 1.00 96.31 92 TRP A N 1
ATOM 740 C CA . TRP A 1 92 ? -15.199 -1.670 16.144 1.00 96.31 92 TRP A CA 1
ATOM 741 C C . TRP A 1 92 ? -14.697 -2.780 15.218 1.00 96.31 92 TRP A C 1
ATOM 743 O O . TRP A 1 92 ? -13.623 -2.649 14.632 1.00 96.31 92 TRP A O 1
ATOM 753 N N . THR A 1 93 ? -15.490 -3.838 15.026 1.00 96.56 93 THR A N 1
ATOM 754 C CA . THR A 1 93 ? -15.144 -4.952 14.123 1.00 96.56 93 THR A CA 1
ATOM 755 C C . THR A 1 93 ? -14.982 -4.483 12.680 1.00 96.56 93 THR A C 1
ATOM 757 O O . THR A 1 93 ? -13.949 -4.750 12.072 1.00 96.56 93 THR A O 1
ATOM 760 N N . PHE A 1 94 ? -15.917 -3.679 12.163 1.00 96.88 94 PHE A N 1
ATOM 761 C CA . PHE A 1 94 ? -15.806 -3.098 10.824 1.00 96.88 94 PHE A CA 1
ATOM 762 C C . PHE A 1 94 ? -14.535 -2.251 10.650 1.00 96.88 94 PHE A C 1
ATOM 764 O O . PHE A 1 94 ? -13.819 -2.389 9.655 1.00 96.88 94 PHE A O 1
ATOM 771 N N . MET A 1 95 ? -14.226 -1.375 11.612 1.00 97.00 95 MET A N 1
ATOM 772 C CA . MET A 1 95 ? -13.020 -0.544 11.554 1.00 97.00 95 MET A CA 1
ATOM 773 C C . MET A 1 95 ? -11.739 -1.381 11.642 1.00 97.00 95 MET A C 1
ATOM 775 O O . MET A 1 95 ? -10.768 -1.081 10.944 1.00 97.00 95 MET A O 1
ATOM 779 N N . ARG A 1 96 ? -11.737 -2.438 12.462 1.00 96.81 96 ARG A N 1
ATOM 780 C CA . ARG A 1 96 ? -10.613 -3.368 12.609 1.00 96.81 96 ARG A CA 1
ATOM 781 C C . ARG A 1 96 ? -10.366 -4.155 11.321 1.00 96.81 96 ARG A C 1
ATOM 783 O O . ARG A 1 96 ? -9.225 -4.226 10.870 1.00 96.81 96 ARG A O 1
ATOM 790 N N . ASP A 1 97 ? -11.415 -4.651 10.676 1.00 97.31 97 ASP A N 1
ATOM 791 C CA . ASP A 1 97 ? -11.302 -5.363 9.398 1.00 97.31 97 ASP A CA 1
ATOM 792 C C . ASP A 1 97 ? -10.872 -4.424 8.265 1.00 97.31 97 ASP A C 1
ATOM 794 O O . ASP A 1 97 ? -10.045 -4.776 7.418 1.00 97.31 97 ASP A O 1
ATOM 798 N N . ARG A 1 98 ? -11.359 -3.176 8.272 1.00 97.19 98 ARG A N 1
ATOM 799 C CA . ARG A 1 98 ? -10.889 -2.146 7.339 1.00 97.19 98 ARG A CA 1
ATOM 800 C C . ARG A 1 98 ? -9.404 -1.835 7.537 1.00 97.19 98 ARG A C 1
ATOM 802 O O . ARG A 1 98 ? -8.702 -1.632 6.548 1.00 97.19 98 ARG A O 1
ATOM 809 N N . LEU A 1 99 ? -8.921 -1.796 8.778 1.00 97.38 99 LEU A N 1
ATOM 810 C CA . LEU A 1 99 ? -7.508 -1.575 9.093 1.00 97.38 99 LEU A CA 1
ATOM 811 C C . LEU A 1 99 ? -6.630 -2.725 8.581 1.00 97.38 99 LEU A C 1
ATOM 813 O O . LEU A 1 99 ? -5.577 -2.472 7.987 1.00 97.38 99 LEU A O 1
ATOM 817 N N . GLU A 1 100 ? -7.079 -3.969 8.744 1.00 96.94 100 GLU A N 1
ATOM 818 C CA . GLU A 1 100 ? -6.409 -5.152 8.190 1.00 96.94 100 GLU A CA 1
ATOM 819 C C . GLU A 1 100 ? -6.361 -5.084 6.655 1.00 96.94 100 GLU A C 1
ATOM 821 O O . GLU A 1 100 ? -5.284 -5.141 6.059 1.00 96.94 100 GLU A O 1
ATOM 826 N N . SER A 1 101 ? -7.502 -4.802 6.017 1.00 97.44 101 SER A N 1
ATOM 827 C CA . SER A 1 101 ? -7.597 -4.606 4.565 1.00 97.44 101 SER A CA 1
ATOM 828 C C . SER A 1 101 ? -6.668 -3.498 4.051 1.00 97.44 101 SER A C 1
ATOM 830 O O . SER A 1 101 ? -5.994 -3.672 3.033 1.00 97.44 101 SER A O 1
ATOM 832 N N . LEU A 1 102 ? -6.587 -2.363 4.754 1.00 97.38 102 LEU A N 1
ATOM 833 C CA . LEU A 1 102 ? -5.680 -1.268 4.405 1.00 97.38 102 LEU A CA 1
ATOM 834 C C . LEU A 1 102 ? -4.214 -1.662 4.541 1.00 97.38 102 LEU A C 1
ATOM 836 O O . LEU A 1 102 ? -3.402 -1.223 3.732 1.00 97.38 102 LEU A O 1
ATOM 840 N N . THR A 1 103 ? -3.868 -2.476 5.535 1.00 96.75 103 THR A N 1
ATOM 841 C CA . THR A 1 103 ? -2.491 -2.944 5.735 1.00 96.75 103 THR A CA 1
ATOM 842 C C . THR A 1 103 ? -2.039 -3.781 4.544 1.00 96.75 103 THR A C 1
ATOM 844 O O . THR A 1 103 ? -1.052 -3.425 3.898 1.00 96.75 103 THR A O 1
ATOM 847 N N . THR A 1 104 ? -2.832 -4.780 4.150 1.00 97.62 104 THR A N 1
ATOM 848 C CA . THR A 1 104 ? -2.562 -5.588 2.951 1.00 97.62 104 THR A CA 1
ATOM 849 C C . THR A 1 104 ? -2.545 -4.739 1.675 1.00 97.62 104 THR A C 1
ATOM 851 O O . THR A 1 104 ? -1.695 -4.923 0.804 1.00 97.62 104 THR A O 1
ATOM 854 N N . ALA A 1 105 ? -3.459 -3.770 1.548 1.00 96.75 105 ALA A N 1
ATOM 855 C CA . ALA A 1 105 ? -3.501 -2.885 0.386 1.00 96.75 105 ALA A CA 1
ATOM 856 C C . ALA A 1 105 ? -2.258 -1.983 0.282 1.00 96.75 105 ALA A C 1
ATOM 858 O O . ALA A 1 105 ? -1.777 -1.747 -0.827 1.00 96.75 105 ALA A O 1
ATOM 859 N N . ILE A 1 106 ? -1.731 -1.500 1.413 1.00 97.81 106 ILE A N 1
ATOM 860 C CA . ILE A 1 106 ? -0.492 -0.713 1.467 1.00 97.81 106 ILE A CA 1
ATOM 861 C C . ILE A 1 106 ? 0.703 -1.580 1.082 1.00 97.81 106 ILE A C 1
ATOM 863 O O . ILE A 1 106 ? 1.519 -1.139 0.279 1.00 97.81 106 ILE A O 1
ATOM 867 N N . GLU A 1 107 ? 0.819 -2.791 1.631 1.00 98.00 107 GLU A N 1
ATOM 868 C CA . GLU A 1 107 ? 1.910 -3.720 1.304 1.00 98.00 107 GLU A CA 1
ATOM 869 C C . GLU A 1 107 ? 1.942 -4.033 -0.190 1.00 98.00 107 GLU A C 1
ATOM 871 O O . GLU A 1 107 ? 2.985 -3.899 -0.833 1.00 98.00 107 GLU A O 1
ATOM 876 N N . LYS A 1 108 ? 0.776 -4.341 -0.767 1.00 97.38 108 LYS A N 1
ATOM 877 C CA . LYS A 1 108 ? 0.640 -4.545 -2.207 1.00 97.38 108 LYS A CA 1
ATOM 878 C C . LYS A 1 108 ? 1.046 -3.300 -2.996 1.00 97.38 108 LYS A C 1
ATOM 880 O O . LYS A 1 108 ? 1.847 -3.404 -3.915 1.00 97.38 108 LYS A O 1
ATOM 885 N N . ALA A 1 109 ? 0.548 -2.120 -2.624 1.00 96.88 109 ALA A N 1
ATOM 886 C CA . ALA A 1 109 ? 0.872 -0.881 -3.331 1.00 96.88 109 ALA A CA 1
ATOM 887 C C . ALA A 1 109 ? 2.369 -0.526 -3.254 1.00 96.88 109 ALA A C 1
ATOM 889 O O . ALA A 1 109 ? 2.924 -0.001 -4.218 1.00 96.88 109 ALA A O 1
ATOM 890 N N . VAL A 1 110 ? 3.028 -0.817 -2.127 1.00 98.19 110 VAL A N 1
ATOM 891 C CA . VAL A 1 110 ? 4.485 -0.678 -1.976 1.00 98.19 110 VAL A CA 1
ATOM 892 C C . VAL A 1 110 ? 5.205 -1.649 -2.906 1.00 98.19 110 VAL A C 1
ATOM 894 O O . VAL A 1 110 ? 6.054 -1.211 -3.675 1.00 98.19 110 VAL A O 1
ATOM 897 N N . SER A 1 111 ? 4.817 -2.926 -2.908 1.00 98.19 111 SER A N 1
ATOM 898 C CA . SER A 1 111 ? 5.409 -3.931 -3.795 1.00 98.19 111 SER A CA 1
ATOM 899 C C . SER A 1 111 ? 5.238 -3.573 -5.276 1.00 98.19 111 SER A C 1
ATOM 901 O O . SER A 1 111 ? 6.202 -3.656 -6.036 1.00 98.19 111 SER A O 1
ATOM 903 N N . ASP A 1 112 ? 4.053 -3.109 -5.679 1.00 96.88 112 ASP A N 1
ATOM 904 C CA . ASP A 1 112 ? 3.773 -2.662 -7.046 1.00 96.88 112 ASP A CA 1
ATOM 905 C C . ASP A 1 112 ? 4.641 -1.445 -7.415 1.00 96.88 112 ASP A C 1
ATOM 907 O O . ASP A 1 112 ? 5.195 -1.368 -8.514 1.00 96.88 112 ASP A O 1
ATOM 911 N N . LYS A 1 113 ? 4.807 -0.491 -6.489 1.00 98.00 113 LYS A N 1
ATOM 912 C CA . LYS A 1 113 ? 5.679 0.674 -6.689 1.00 98.00 113 LYS A CA 1
ATOM 913 C C . LYS A 1 113 ? 7.141 0.257 -6.858 1.00 98.00 113 LYS A C 1
ATOM 915 O O . LYS A 1 113 ? 7.811 0.777 -7.748 1.00 98.00 113 LYS A O 1
ATOM 920 N N . ASP A 1 114 ? 7.624 -0.672 -6.044 1.00 97.94 114 ASP A N 1
ATOM 921 C CA . ASP A 1 114 ? 9.000 -1.164 -6.124 1.00 97.94 114 ASP A CA 1
ATOM 922 C C . ASP A 1 114 ? 9.239 -1.909 -7.444 1.00 97.94 114 ASP A C 1
ATOM 924 O O . ASP A 1 114 ? 10.257 -1.688 -8.103 1.00 97.94 114 ASP A O 1
ATOM 928 N N . ALA A 1 115 ? 8.269 -2.706 -7.904 1.00 97.88 115 ALA A N 1
ATOM 929 C CA . ALA A 1 115 ? 8.318 -3.351 -9.215 1.00 97.88 115 ALA A CA 1
ATOM 930 C C . ALA A 1 115 ? 8.435 -2.326 -10.359 1.00 97.88 115 ALA A C 1
ATOM 932 O O . ALA A 1 115 ? 9.289 -2.479 -11.234 1.00 97.88 115 ALA A O 1
ATOM 933 N N . LEU A 1 116 ? 7.655 -1.239 -10.318 1.00 98.00 116 LEU A N 1
ATOM 934 C CA . LEU A 1 116 ? 7.758 -0.139 -11.288 1.00 98.00 116 LEU A CA 1
ATOM 935 C C . LEU A 1 116 ? 9.123 0.571 -11.222 1.00 98.00 116 LEU A C 1
ATOM 937 O O . LEU A 1 116 ? 9.658 0.987 -12.251 1.00 98.00 116 LEU A O 1
ATOM 941 N N . GLU A 1 117 ? 9.721 0.719 -10.035 1.00 97.44 117 GLU A N 1
ATOM 942 C CA . GLU A 1 117 ? 11.066 1.295 -9.896 1.00 97.44 117 GLU A CA 1
ATOM 943 C C . GLU A 1 117 ? 12.146 0.377 -10.474 1.00 97.44 117 GLU A C 1
ATOM 945 O O . GLU A 1 117 ? 13.077 0.860 -11.129 1.00 97.44 117 GLU A O 1
ATOM 950 N N . HIS A 1 118 ? 12.027 -0.932 -10.255 1.00 98.00 118 HIS A N 1
ATOM 951 C CA . HIS A 1 118 ? 12.907 -1.928 -10.857 1.00 98.00 118 HIS A CA 1
ATOM 952 C C . HIS A 1 118 ? 12.784 -1.933 -12.380 1.00 98.00 118 HIS A C 1
ATOM 954 O O . HIS A 1 118 ? 13.808 -1.866 -13.062 1.00 98.00 118 HIS A O 1
ATOM 960 N N . GLU A 1 119 ? 11.559 -1.911 -12.907 1.00 97.38 119 GLU A N 1
ATOM 961 C CA . GLU A 1 119 ? 11.290 -1.790 -14.340 1.00 97.38 119 GLU A CA 1
ATOM 962 C C . GLU A 1 119 ? 11.950 -0.529 -14.914 1.00 97.38 119 GLU A C 1
ATOM 964 O O . GLU A 1 119 ? 12.690 -0.602 -15.895 1.00 97.38 119 GLU A O 1
ATOM 969 N N . ARG A 1 120 ? 11.782 0.624 -14.251 1.00 96.81 120 ARG A N 1
ATOM 970 C CA . ARG A 1 120 ? 12.389 1.895 -14.676 1.00 96.81 120 ARG A CA 1
ATOM 971 C C . ARG A 1 120 ? 13.911 1.816 -14.734 1.00 96.81 120 ARG A C 1
ATOM 973 O O . ARG A 1 120 ? 14.519 2.318 -15.676 1.00 96.81 120 ARG A O 1
ATOM 980 N N . LYS A 1 121 ? 14.544 1.229 -13.714 1.00 97.00 121 LYS A N 1
ATOM 981 C CA . LYS A 1 121 ? 16.006 1.064 -13.662 1.00 97.00 121 LYS A CA 1
ATOM 982 C C . LYS A 1 121 ? 16.492 0.130 -14.770 1.00 97.00 121 LYS A C 1
ATOM 984 O O . LYS A 1 121 ? 17.481 0.448 -15.426 1.00 97.00 121 LYS A O 1
ATOM 989 N N . ALA A 1 122 ? 15.785 -0.975 -14.995 1.00 96.25 122 ALA A N 1
ATOM 990 C CA . ALA A 1 122 ? 16.115 -1.944 -16.032 1.00 96.25 122 ALA A CA 1
ATOM 991 C C . ALA A 1 122 ? 15.985 -1.343 -17.439 1.00 96.25 122 ALA A C 1
ATOM 993 O O . ALA A 1 122 ? 16.928 -1.429 -18.222 1.00 96.25 122 ALA A O 1
ATOM 994 N N . LEU A 1 123 ? 14.868 -0.670 -17.736 1.00 95.69 123 LEU A N 1
ATOM 995 C CA . LEU A 1 123 ? 14.649 -0.003 -19.022 1.00 95.69 123 LEU A CA 1
ATOM 996 C C . LEU A 1 123 ? 15.662 1.109 -19.267 1.00 95.69 123 LEU A C 1
ATOM 998 O O . LEU A 1 123 ? 16.214 1.194 -20.360 1.00 95.69 123 LEU A O 1
ATOM 1002 N N . LYS A 1 124 ? 15.961 1.923 -18.249 1.00 94.62 124 LYS A N 1
ATOM 1003 C CA . LYS A 1 124 ? 16.997 2.953 -18.354 1.00 94.62 124 LYS A CA 1
ATOM 1004 C C . LYS A 1 124 ? 18.346 2.345 -18.742 1.00 94.62 124 LYS A C 1
ATOM 1006 O O . LYS A 1 124 ? 18.951 2.798 -19.705 1.00 94.62 124 LYS A O 1
ATOM 1011 N N . ALA A 1 125 ? 18.784 1.306 -18.031 1.00 94.62 125 ALA A N 1
ATOM 1012 C CA . ALA A 1 125 ? 20.054 0.645 -18.312 1.00 94.62 125 ALA A CA 1
ATOM 1013 C C . ALA A 1 125 ? 20.074 -0.018 -19.700 1.00 94.62 125 ALA A C 1
ATOM 1015 O O . ALA A 1 125 ? 21.101 0.001 -20.374 1.00 94.62 125 ALA A O 1
ATOM 1016 N N . ALA A 1 126 ? 18.953 -0.600 -20.139 1.00 93.44 126 ALA A N 1
ATOM 1017 C CA . ALA A 1 126 ? 18.829 -1.180 -21.474 1.00 93.44 126 ALA A CA 1
ATOM 1018 C C . ALA A 1 126 ? 18.953 -0.109 -22.569 1.00 93.44 126 ALA A C 1
ATOM 1020 O O . ALA A 1 126 ? 19.764 -0.268 -23.476 1.00 93.44 126 ALA A O 1
ATOM 1021 N N . LEU A 1 127 ? 18.225 1.005 -22.436 1.00 93.50 127 LEU A N 1
ATOM 1022 C CA . LEU A 1 127 ? 18.288 2.120 -23.383 1.00 93.50 127 LEU A CA 1
ATOM 1023 C C . LEU A 1 127 ? 19.683 2.754 -23.417 1.00 93.50 127 LEU A C 1
ATOM 1025 O O . LEU A 1 127 ? 20.209 3.002 -24.495 1.00 93.50 127 LEU A O 1
ATOM 1029 N N . GLU A 1 128 ? 20.317 2.979 -22.264 1.00 93.50 128 GLU A N 1
ATOM 1030 C CA . GLU A 1 128 ? 21.683 3.521 -22.200 1.00 93.50 128 GLU A CA 1
ATOM 1031 C C . GLU A 1 128 ? 22.691 2.621 -22.928 1.00 93.50 128 GLU A C 1
ATOM 1033 O O . GLU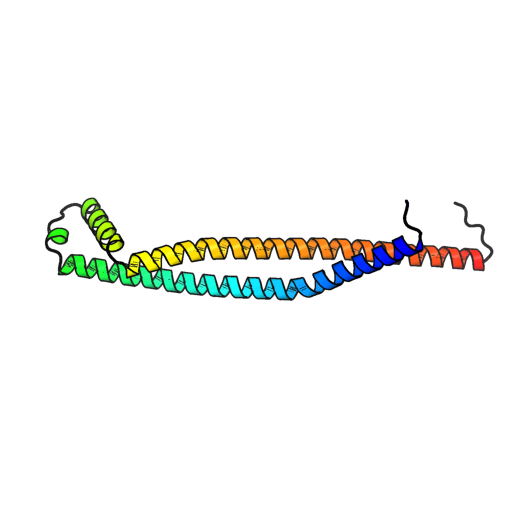 A 1 128 ? 23.534 3.126 -23.667 1.00 93.50 128 GLU A O 1
ATOM 1038 N N . ARG A 1 129 ? 22.579 1.294 -22.776 1.00 93.12 129 ARG A N 1
ATOM 1039 C CA . ARG A 1 129 ? 23.424 0.331 -23.502 1.00 93.12 129 ARG A CA 1
ATOM 1040 C C . ARG A 1 129 ? 23.166 0.350 -25.005 1.00 93.12 129 ARG A C 1
ATOM 1042 O O . ARG A 1 129 ? 24.120 0.326 -25.775 1.00 93.12 129 ARG A O 1
ATOM 1049 N N . GLU A 1 130 ? 21.904 0.397 -25.423 1.00 90.19 130 GLU A N 1
ATOM 1050 C CA . GLU A 1 130 ? 21.545 0.448 -26.845 1.00 90.19 130 GLU A CA 1
ATOM 1051 C C . GLU A 1 130 ? 22.044 1.734 -27.503 1.00 90.19 130 GLU A C 1
ATOM 1053 O O . GLU A 1 130 ? 22.683 1.682 -28.552 1.00 90.19 130 GLU A O 1
ATOM 1058 N N . TYR A 1 131 ? 21.842 2.886 -26.862 1.00 89.44 131 TYR A N 1
ATOM 1059 C CA . TYR A 1 131 ? 22.354 4.152 -27.376 1.00 89.44 131 TYR A CA 1
ATOM 1060 C C . TYR A 1 131 ? 23.883 4.205 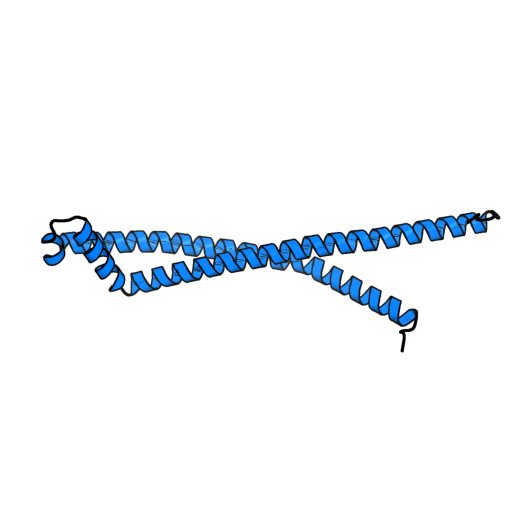-27.384 1.00 89.44 131 TYR A C 1
ATOM 1062 O O . TYR A 1 131 ? 24.448 4.711 -28.351 1.00 89.44 131 TYR A O 1
ATOM 1070 N N . ALA A 1 132 ? 24.561 3.652 -26.373 1.00 91.75 132 ALA A N 1
ATOM 1071 C CA . ALA A 1 132 ? 26.019 3.540 -26.382 1.00 91.75 132 ALA A CA 1
ATOM 1072 C C . ALA A 1 132 ? 26.513 2.708 -27.578 1.00 91.75 132 ALA A C 1
ATOM 1074 O O . ALA A 1 132 ? 27.385 3.167 -28.310 1.00 91.75 132 ALA A O 1
ATOM 1075 N N . ALA A 1 133 ? 25.896 1.552 -27.844 1.00 89.19 133 ALA A N 1
ATOM 1076 C CA . ALA A 1 133 ? 26.245 0.708 -28.986 1.00 89.19 133 ALA A CA 1
ATOM 1077 C C . ALA A 1 133 ? 25.997 1.405 -30.338 1.00 89.19 133 ALA A C 1
ATOM 1079 O O . ALA A 1 133 ? 26.803 1.284 -31.261 1.00 89.19 133 ALA A O 1
ATOM 1080 N N . ILE A 1 134 ? 24.902 2.167 -30.463 1.00 87.69 134 ILE A N 1
ATOM 1081 C CA . ILE A 1 134 ? 24.620 2.968 -31.665 1.00 87.69 134 ILE A CA 1
ATOM 1082 C C . ILE A 1 134 ? 25.693 4.046 -31.854 1.00 87.69 134 ILE A C 1
ATOM 1084 O O . ILE A 1 134 ? 26.203 4.211 -32.961 1.00 87.69 134 ILE A O 1
ATOM 1088 N N . ILE A 1 135 ? 26.053 4.765 -30.787 1.00 88.56 135 ILE A N 1
ATOM 1089 C CA . ILE A 1 135 ? 27.083 5.809 -30.826 1.00 88.56 135 ILE A CA 1
ATOM 1090 C C . ILE A 1 135 ? 28.438 5.211 -31.213 1.00 88.56 135 ILE A C 1
ATOM 1092 O O . ILE A 1 135 ? 29.089 5.741 -32.110 1.00 88.56 135 ILE A O 1
ATOM 1096 N N . GLU A 1 136 ? 28.843 4.103 -30.589 1.00 89.88 136 GLU A N 1
ATOM 1097 C CA . GLU A 1 136 ? 30.084 3.395 -30.919 1.00 89.88 136 GLU A CA 1
ATOM 1098 C C . GLU A 1 136 ? 30.119 3.006 -32.396 1.00 89.88 136 GLU A C 1
ATOM 1100 O O . GLU A 1 136 ? 31.077 3.345 -33.088 1.00 89.88 136 GLU A O 1
ATOM 1105 N N . ARG A 1 137 ? 29.043 2.400 -32.915 1.00 88.50 137 ARG A N 1
ATOM 1106 C CA . ARG A 1 137 ? 28.964 2.015 -34.329 1.00 88.50 137 ARG A CA 1
ATOM 1107 C C . ARG A 1 137 ? 29.100 3.217 -35.260 1.00 88.50 137 ARG A C 1
ATOM 1109 O O . ARG A 1 137 ? 29.887 3.169 -36.197 1.00 88.50 137 ARG A O 1
ATOM 1116 N N . VAL A 1 138 ? 28.379 4.307 -34.992 1.00 86.44 138 VAL A N 1
ATOM 1117 C CA . VAL A 1 138 ? 28.447 5.532 -35.808 1.00 86.44 138 VAL A CA 1
ATOM 1118 C C . VAL A 1 138 ? 29.852 6.142 -35.784 1.00 86.44 138 VAL A C 1
ATOM 1120 O O . VAL A 1 138 ? 30.337 6.615 -36.813 1.00 86.44 138 VAL A O 1
ATOM 1123 N N . LEU A 1 139 ? 30.525 6.125 -34.631 1.00 87.12 139 LEU A N 1
ATOM 1124 C CA . LEU A 1 139 ? 31.902 6.602 -34.508 1.00 87.12 139 LEU A CA 1
ATOM 1125 C C . LEU A 1 139 ? 32.882 5.711 -35.283 1.00 87.12 139 LEU A C 1
ATOM 1127 O O . LEU A 1 139 ? 33.733 6.242 -35.996 1.00 87.12 139 LEU A O 1
ATOM 1131 N N . THR A 1 140 ? 32.745 4.386 -35.199 1.00 88.62 140 THR A N 1
ATOM 1132 C CA . THR A 1 140 ? 33.565 3.433 -35.961 1.00 88.62 140 THR A CA 1
ATOM 1133 C C . THR A 1 140 ? 33.341 3.574 -37.467 1.00 88.62 140 THR A C 1
ATOM 1135 O O . THR A 1 140 ? 34.309 3.708 -38.215 1.00 88.62 140 THR A O 1
ATOM 1138 N N . ASP A 1 141 ? 32.085 3.631 -37.917 1.00 85.88 141 ASP A N 1
ATOM 1139 C CA . ASP A 1 141 ? 31.726 3.808 -39.330 1.00 85.88 141 ASP A CA 1
ATOM 1140 C C . ASP A 1 141 ? 32.329 5.110 -39.884 1.00 85.88 141 ASP A C 1
ATOM 1142 O O . ASP A 1 141 ? 32.893 5.135 -40.982 1.00 85.88 141 ASP A O 1
ATOM 1146 N N . ARG A 1 142 ? 32.295 6.189 -39.091 1.00 83.81 142 ARG A N 1
ATOM 1147 C CA . ARG A 1 142 ? 32.928 7.465 -39.438 1.00 83.81 142 ARG A CA 1
ATOM 1148 C C . ARG A 1 142 ? 34.451 7.355 -39.535 1.00 83.81 142 ARG A C 1
ATOM 1150 O O . ARG A 1 142 ? 35.027 7.870 -40.490 1.00 83.81 142 ARG A O 1
ATOM 1157 N N . GLN A 1 143 ? 35.108 6.699 -38.580 1.00 84.56 143 GLN A N 1
ATOM 1158 C CA . GLN A 1 143 ? 36.562 6.499 -38.605 1.00 84.56 143 GLN A CA 1
ATOM 1159 C C . GLN A 1 143 ? 37.005 5.689 -39.828 1.00 84.56 143 GLN A C 1
ATOM 1161 O O . GLN A 1 143 ? 37.986 6.050 -40.479 1.00 84.56 143 GLN A O 1
ATOM 1166 N N . ILE A 1 144 ? 36.260 4.637 -40.179 1.00 80.31 144 ILE A N 1
ATOM 1167 C CA . ILE A 1 144 ? 36.504 3.837 -41.384 1.00 80.31 144 ILE A CA 1
ATOM 1168 C C . ILE A 1 144 ? 36.328 4.704 -42.635 1.00 80.31 144 ILE A C 1
ATOM 1170 O O . ILE A 1 144 ? 37.213 4.721 -43.491 1.00 80.31 144 ILE A O 1
ATOM 1174 N N . ALA A 1 145 ? 35.235 5.466 -42.731 1.00 80.62 145 ALA A N 1
ATOM 1175 C CA . ALA A 1 145 ? 34.990 6.358 -43.863 1.00 80.62 145 ALA A CA 1
ATOM 1176 C C . ALA A 1 145 ? 36.112 7.401 -44.032 1.00 80.62 145 ALA A C 1
ATOM 1178 O O . ALA A 1 145 ? 36.580 7.638 -45.146 1.00 80.62 145 ALA A O 1
ATOM 1179 N N . GLU A 1 146 ? 36.602 7.979 -42.932 1.00 81.19 146 GLU A N 1
ATOM 1180 C CA . GLU A 1 146 ? 37.727 8.918 -42.945 1.00 81.19 146 GLU A CA 1
ATOM 1181 C C . GLU A 1 146 ? 39.066 8.258 -43.324 1.00 81.19 146 GLU A C 1
ATOM 1183 O O . GLU A 1 146 ? 39.884 8.895 -43.991 1.00 81.19 146 GLU A O 1
ATOM 1188 N N . ALA A 1 147 ? 39.311 7.007 -42.920 1.00 77.19 147 ALA A N 1
ATOM 1189 C CA . ALA A 1 147 ? 40.513 6.252 -43.287 1.00 77.19 147 ALA A CA 1
ATOM 1190 C C . ALA A 1 147 ? 40.525 5.886 -44.781 1.00 77.19 147 ALA A C 1
ATOM 1192 O O . ALA A 1 147 ? 41.545 6.058 -45.455 1.00 77.19 147 ALA A O 1
ATOM 1193 N N . VAL A 1 148 ? 39.371 5.466 -45.312 1.00 75.38 148 VAL A N 1
ATOM 1194 C CA . VAL A 1 148 ? 39.166 5.194 -46.742 1.00 75.38 148 VAL A CA 1
ATOM 1195 C C . VAL A 1 148 ? 39.347 6.472 -47.567 1.00 75.38 148 VAL A C 1
ATOM 1197 O O . VAL A 1 148 ? 40.076 6.460 -48.558 1.00 75.38 148 VAL A O 1
ATOM 1200 N N . ALA A 1 149 ? 38.766 7.596 -47.133 1.00 76.69 149 ALA A N 1
ATOM 1201 C CA . ALA A 1 149 ? 38.902 8.887 -47.815 1.00 76.69 149 ALA A CA 1
ATOM 1202 C C . ALA A 1 149 ? 40.349 9.419 -47.834 1.00 76.69 149 ALA A C 1
ATOM 1204 O O . ALA A 1 149 ? 40.735 10.124 -48.765 1.00 76.69 149 ALA A O 1
ATOM 1205 N N . ARG A 1 150 ? 41.166 9.065 -46.832 1.00 78.06 150 ARG A N 1
ATOM 1206 C CA . ARG A 1 150 ? 42.594 9.422 -46.749 1.00 78.06 150 ARG A CA 1
ATOM 1207 C C . ARG A 1 150 ? 43.526 8.450 -47.493 1.00 78.06 150 ARG A C 1
ATOM 1209 O O . ARG A 1 150 ? 44.741 8.615 -47.421 1.00 78.06 150 ARG A O 1
ATOM 1216 N N . GLY A 1 151 ? 42.988 7.455 -48.205 1.00 63.50 151 GLY A N 1
ATOM 1217 C CA . GLY A 1 151 ? 43.770 6.486 -48.986 1.00 63.50 151 GLY A CA 1
ATOM 1218 C C . GLY A 1 151 ? 44.514 5.435 -48.151 1.00 63.50 151 GLY A C 1
ATOM 1219 O O . GLY A 1 151 ? 45.409 4.765 -48.665 1.00 63.50 151 GLY A O 1
ATOM 1220 N N . GLY A 1 152 ? 44.179 5.286 -46.865 1.00 56.97 152 GLY A N 1
ATOM 1221 C CA . GLY A 1 152 ? 44.850 4.363 -45.950 1.00 56.97 152 GLY A CA 1
ATOM 1222 C C . GLY A 1 152 ? 44.267 2.949 -45.998 1.00 56.97 152 GLY A C 1
ATOM 1223 O O . GLY A 1 152 ? 43.059 2.762 -45.869 1.00 56.97 152 GLY A O 1
ATOM 1224 N N . ARG A 1 153 ? 45.134 1.932 -46.125 1.00 52.72 153 ARG A N 1
ATOM 1225 C CA . ARG A 1 153 ? 44.784 0.531 -45.826 1.00 52.72 153 ARG A CA 1
ATOM 1226 C C . ARG A 1 153 ? 44.311 0.434 -44.373 1.00 52.72 153 ARG A C 1
ATOM 1228 O O . ARG A 1 153 ? 45.098 0.677 -43.463 1.00 52.72 153 ARG A O 1
ATOM 1235 N N . VAL A 1 154 ? 43.063 0.024 -44.165 1.00 52.25 154 VAL A N 1
ATOM 1236 C CA . VAL A 1 154 ? 42.588 -0.453 -42.861 1.00 52.25 154 VAL A CA 1
ATOM 1237 C C . VAL A 1 154 ? 43.160 -1.861 -42.681 1.00 52.25 154 VAL A C 1
ATOM 1239 O O . VAL A 1 154 ? 42.789 -2.774 -43.417 1.00 52.25 154 VAL A O 1
ATOM 1242 N N . VAL A 1 155 ? 44.139 -2.023 -41.789 1.00 48.91 155 VAL A N 1
ATOM 1243 C CA . VAL A 1 155 ? 44.632 -3.351 -41.393 1.00 48.91 155 VAL A CA 1
ATOM 1244 C C . VAL A 1 155 ? 43.675 -3.878 -40.329 1.00 48.91 155 VAL A C 1
ATOM 1246 O O . VAL A 1 155 ? 43.419 -3.180 -39.349 1.00 48.91 155 VAL A O 1
ATOM 1249 N 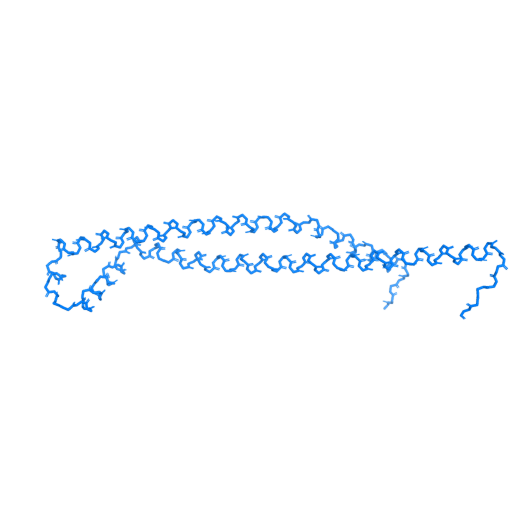N . ALA A 1 156 ? 43.105 -5.051 -40.610 1.00 45.88 156 ALA A N 1
ATOM 1250 C CA . ALA A 1 156 ? 42.176 -5.784 -39.754 1.00 45.88 156 ALA A CA 1
ATOM 1251 C C . ALA A 1 156 ? 42.828 -6.267 -38.452 1.00 45.88 156 ALA A C 1
ATOM 1253 O O . ALA A 1 156 ? 44.046 -6.562 -38.484 1.00 45.88 156 ALA A O 1
#

Secondary structure (DSSP, 8-state):
-PPPHHHHHHHHHHHHHHHHHHHHHHHHHHHHHHHHHHHHHHHHHHHHHHHHHHHHHHHHHHHHH-HHHHH--SHHHHHHHHHHHHHT-HHHHHHHHHHHHHHHHHHHHHHHHHHHHHHHHHHHHHHHHHHHHHHHHHHHHHHHHHHHHTT-----

Radius of gyration: 32.41 Å; chains: 1; bounding box: 67×28×89 Å